Protein AF-A0A932GIT2-F1 (afdb_monomer)

Radius of gyration: 21.97 Å; Cα contacts (8 Å, |Δi|>4): 22; chains: 1; bounding box: 54×18×46 Å

Mean predicted aligned error: 4.95 Å

Nearest PDB structures (foldseek):
  3ip4-assembly1_C  TM=9.537E-01  e=5.934E-07  Staphylococcus aureus subsp. aureus Mu50
  2g5i-assembly1_C  TM=9.592E-01  e=3.117E-06  Staphylococcus aureus
  4wj3-assembly2_I  TM=9.210E-01  e=1.494E-04  Pseudomonas aeruginosa PAO1
  3al0-assembly1_C  TM=8.557E-01  e=6.239E-03  Thermotoga maritima MSB8
  5cuy-assembly1_B  TM=3.850E-01  e=7.345E-01  Trypanosoma brucei brucei TREU927

Sequence (82 aa):
MKITLKEVEHVARLARLALSDEEKEQMRSQLDRILGYIEKLNQLDTTAVEATSHVIPMTNVFREDAVIPSLPRDEALANAPD

pLDDT: mean 95.43, std 3.86, range [70.44, 98.19]

Secondary structure (DSSP, 8-state):
-PPPHHHHHHHHHHTT----HHHHHHHHHHHHHHHHHHGGGGGS--TT----S-SS------------PPPPHHHHHTT---

Solvent-accessible surface area (backbone atoms only — not comparable to full-atom values): 5545 Å² total; per-residue (Å²): 116,84,65,48,66,68,56,48,53,51,50,29,57,75,70,73,51,88,70,55,75,68,51,45,55,51,46,32,57,52,50,31,55,51,51,51,57,56,54,61,60,73,78,57,89,53,92,91,57,82,85,81,88,63,97,61,97,77,74,87,88,77,76,80,98,67,91,69,89,72,79,54,68,68,69,71,48,68,80,51,95,120

Foldseek 3Di:
DADDLVNLVVVCVVVVHDDDPVRSVVVSVVVRVVVVVVCVVVVDDCVVPDDDPDPDDDDDPDDDPDDDDDDDPCVVCVPPPD

Structure (mmCIF, N/CA/C/O backbone):
data_AF-A0A932GIT2-F1
#
_entry.id   AF-A0A932GIT2-F1
#
loop_
_atom_site.group_PDB
_atom_site.id
_atom_site.type_symbol
_atom_site.label_atom_id
_atom_site.label_alt_id
_atom_site.label_comp_id
_atom_site.label_asym_id
_atom_site.label_entity_id
_atom_site.label_seq_id
_atom_site.pdbx_PDB_ins_code
_atom_site.Cartn_x
_atom_site.Cartn_y
_atom_site.Cartn_z
_atom_site.occupancy
_atom_site.B_iso_or_equiv
_atom_site.auth_seq_id
_atom_site.auth_comp_id
_atom_site.auth_asym_id
_atom_site.auth_atom_id
_atom_site.pdbx_PDB_model_num
ATOM 1 N N . MET A 1 1 ? -20.372 -1.141 5.072 1.00 70.44 1 MET A N 1
ATOM 2 C CA . MET A 1 1 ? -19.518 -2.132 5.755 1.00 70.44 1 MET A CA 1
ATOM 3 C C . MET A 1 1 ? -18.735 -1.371 6.800 1.00 70.44 1 MET A C 1
ATOM 5 O O . MET A 1 1 ? -18.213 -0.320 6.457 1.00 70.44 1 MET A O 1
ATOM 9 N N . LYS A 1 2 ? -18.707 -1.834 8.056 1.00 82.31 2 LYS A N 1
ATOM 10 C CA . LYS A 1 2 ? -17.972 -1.138 9.121 1.00 82.31 2 LYS A CA 1
ATOM 11 C C . LYS A 1 2 ? -16.643 -1.816 9.400 1.00 82.31 2 LYS A C 1
ATOM 13 O O . LYS A 1 2 ? -16.642 -3.016 9.657 1.00 82.31 2 LYS A O 1
ATOM 18 N N . ILE A 1 3 ? -15.557 -1.046 9.377 1.00 92.81 3 ILE A N 1
ATOM 19 C CA . ILE A 1 3 ? -14.212 -1.552 9.674 1.00 92.81 3 ILE A CA 1
ATOM 20 C C . ILE A 1 3 ? -13.934 -1.540 11.183 1.00 92.81 3 ILE A C 1
ATOM 22 O O . ILE A 1 3 ? -14.272 -0.602 11.913 1.00 92.81 3 ILE A O 1
ATOM 26 N N . THR A 1 4 ? -13.310 -2.606 11.659 1.00 95.69 4 THR A N 1
ATOM 27 C CA . THR A 1 4 ? -12.901 -2.808 13.049 1.00 95.69 4 THR A CA 1
ATOM 28 C C . THR A 1 4 ? -11.465 -2.346 13.277 1.00 95.69 4 THR A C 1
ATOM 30 O O . THR A 1 4 ? -10.645 -2.313 12.362 1.00 95.69 4 THR A O 1
ATOM 33 N N . LEU A 1 5 ? -11.118 -2.045 14.531 1.00 95.56 5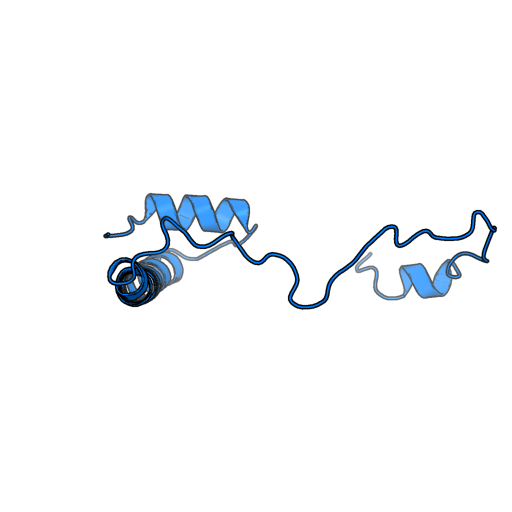 LEU A N 1
ATOM 34 C CA . LEU A 1 5 ? -9.746 -1.672 14.894 1.00 95.56 5 LEU A CA 1
ATOM 35 C C . LEU A 1 5 ? -8.736 -2.780 14.538 1.00 95.56 5 LEU A C 1
ATOM 37 O O . LEU A 1 5 ? -7.655 -2.503 14.033 1.00 95.56 5 LEU A O 1
ATOM 41 N N . LYS A 1 6 ? -9.128 -4.049 14.709 1.00 96.56 6 LYS A N 1
ATOM 42 C CA . LYS A 1 6 ? -8.301 -5.213 14.361 1.00 96.56 6 LYS A CA 1
ATOM 43 C C . LYS A 1 6 ? -7.991 -5.286 12.862 1.00 96.56 6 LYS A C 1
ATOM 45 O O . LYS A 1 6 ? -6.900 -5.702 12.481 1.00 96.56 6 LYS A O 1
ATOM 50 N N . GLU A 1 7 ? -8.935 -4.895 12.007 1.00 96.50 7 GLU A N 1
ATOM 51 C CA . GLU A 1 7 ? -8.709 -4.818 10.559 1.00 96.50 7 GLU A CA 1
ATOM 52 C C . GLU A 1 7 ? -7.747 -3.679 10.207 1.00 96.50 7 GLU A C 1
ATOM 54 O O . GLU A 1 7 ? -6.856 -3.882 9.385 1.00 96.50 7 GLU A O 1
ATOM 59 N N . VAL A 1 8 ? -7.850 -2.528 10.882 1.00 97.12 8 VAL A N 1
ATOM 60 C CA . VAL A 1 8 ? -6.881 -1.427 10.734 1.00 97.12 8 VAL A CA 1
ATOM 61 C C . VAL A 1 8 ? -5.473 -1.893 11.104 1.00 97.12 8 VAL A C 1
ATOM 63 O O . VAL A 1 8 ? -4.543 -1.719 10.320 1.00 97.12 8 VAL A O 1
ATOM 66 N N . GLU A 1 9 ? -5.310 -2.555 12.251 1.00 97.38 9 GLU A N 1
ATOM 67 C CA . GLU A 1 9 ? -4.018 -3.102 12.685 1.00 97.38 9 GLU A CA 1
ATOM 68 C C . GLU A 1 9 ? -3.478 -4.158 11.712 1.00 97.38 9 GLU A C 1
ATOM 70 O O . GLU A 1 9 ? -2.282 -4.193 11.405 1.00 97.38 9 GLU A O 1
ATOM 75 N N . HIS A 1 10 ? -4.360 -5.009 11.184 1.00 97.44 10 HIS A N 1
ATOM 76 C CA . HIS A 1 10 ? -3.983 -6.018 10.206 1.00 97.44 10 HIS A CA 1
ATOM 77 C C . HIS A 1 10 ? -3.426 -5.386 8.925 1.00 97.44 10 HIS A C 1
ATOM 79 O O . HIS A 1 10 ? -2.363 -5.802 8.454 1.00 97.44 10 HIS A O 1
ATOM 85 N N . VAL A 1 11 ? -4.116 -4.379 8.386 1.00 96.75 11 VAL A N 1
ATOM 86 C CA . VAL A 1 11 ? -3.704 -3.668 7.170 1.00 96.75 11 VAL A CA 1
ATOM 87 C C . VAL A 1 11 ? -2.441 -2.844 7.419 1.00 96.75 11 VAL A C 1
ATOM 89 O O . VAL A 1 11 ? -1.518 -2.908 6.608 1.00 96.75 11 VAL A O 1
ATOM 92 N N . ALA A 1 12 ? -2.330 -2.158 8.559 1.00 97.62 12 ALA A N 1
ATOM 93 C CA . ALA A 1 12 ? -1.126 -1.413 8.931 1.00 97.62 12 ALA A CA 1
ATOM 94 C C . ALA A 1 12 ? 0.115 -2.321 8.953 1.00 97.62 12 ALA A C 1
ATOM 96 O O . ALA A 1 12 ? 1.149 -1.992 8.371 1.00 97.62 12 ALA A O 1
ATOM 97 N N . ARG A 1 13 ? -0.007 -3.533 9.510 1.00 97.75 13 ARG A N 1
ATOM 98 C CA . ARG A 1 13 ? 1.069 -4.536 9.501 1.00 97.75 13 ARG A CA 1
ATOM 99 C C . ARG A 1 13 ? 1.444 -4.991 8.085 1.00 97.75 13 ARG A C 1
ATOM 101 O O . ARG A 1 13 ? 2.632 -5.184 7.804 1.00 97.75 13 ARG A O 1
ATOM 108 N N . LEU A 1 14 ? 0.463 -5.185 7.198 1.00 98.19 14 LEU A N 1
ATOM 109 C CA . LEU A 1 14 ? 0.718 -5.516 5.788 1.00 98.19 14 LEU A CA 1
ATOM 110 C C . LEU A 1 14 ? 1.477 -4.383 5.083 1.00 98.19 14 LEU A C 1
ATOM 112 O O . LEU A 1 14 ? 2.424 -4.659 4.353 1.00 98.19 14 LEU A O 1
ATOM 116 N N . ALA A 1 15 ? 1.122 -3.133 5.382 1.00 98.12 15 ALA A N 1
ATOM 117 C CA . ALA A 1 15 ? 1.748 -1.929 4.840 1.00 98.12 15 ALA A CA 1
ATOM 118 C C . ALA A 1 15 ? 3.047 -1.502 5.554 1.00 98.12 15 ALA A C 1
ATOM 120 O O . ALA A 1 15 ? 3.645 -0.505 5.164 1.00 98.12 15 ALA A O 1
ATOM 121 N N . ARG A 1 16 ? 3.496 -2.238 6.586 1.00 97.81 16 ARG A N 1
ATOM 122 C CA . ARG A 1 16 ? 4.669 -1.899 7.422 1.00 97.81 16 ARG A CA 1
ATOM 123 C C . ARG A 1 16 ? 4.568 -0.527 8.105 1.00 97.81 16 ARG A C 1
ATOM 125 O O . ARG A 1 16 ? 5.572 0.148 8.300 1.00 97.81 16 ARG A O 1
ATOM 132 N N . LEU A 1 17 ? 3.361 -0.148 8.515 1.00 97.94 17 LEU A N 1
ATOM 133 C CA . LEU A 1 17 ? 3.090 1.076 9.263 1.00 97.94 17 LEU A CA 1
ATOM 134 C C . LEU A 1 17 ? 2.952 0.771 10.757 1.00 97.94 17 LEU A C 1
ATOM 136 O O . LEU A 1 17 ? 2.144 -0.071 11.153 1.00 97.94 17 LEU A O 1
ATOM 140 N N . ALA A 1 18 ? 3.730 1.472 11.581 1.00 97.38 18 ALA A N 1
ATOM 141 C CA . ALA A 1 18 ? 3.522 1.533 13.022 1.00 97.38 18 ALA A CA 1
ATOM 142 C C . ALA A 1 18 ? 2.627 2.739 13.324 1.00 97.38 18 ALA A C 1
ATOM 144 O O . ALA A 1 18 ? 2.970 3.852 12.942 1.00 97.38 18 ALA A O 1
ATOM 145 N N . LEU A 1 19 ? 1.486 2.497 13.968 1.00 96.81 19 LEU A N 1
ATOM 146 C CA . LEU A 1 19 ? 0.503 3.524 14.314 1.00 96.81 19 LEU A CA 1
ATOM 147 C C . LEU A 1 19 ? 0.329 3.571 15.831 1.00 96.81 19 LEU A C 1
ATOM 149 O O . LEU A 1 19 ? 0.247 2.511 16.467 1.00 96.81 19 LEU A O 1
ATOM 153 N N . SER A 1 20 ? 0.236 4.775 16.391 1.00 97.94 20 SER A N 1
ATOM 154 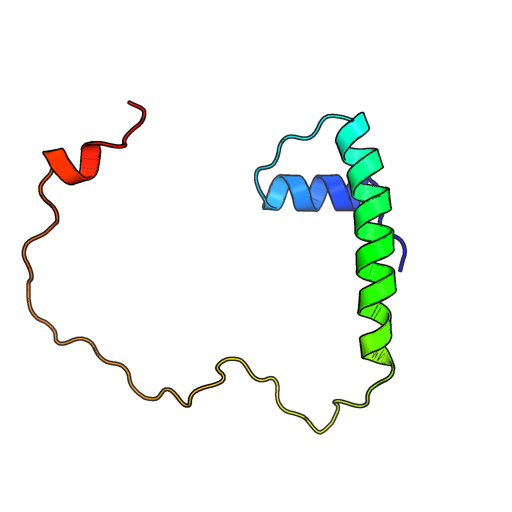C CA . SER A 1 20 ? -0.199 4.974 17.776 1.00 97.94 20 SER A CA 1
ATOM 155 C C . SER A 1 20 ? -1.665 4.562 17.950 1.00 97.94 20 SER A C 1
ATOM 157 O O . SER A 1 20 ? -2.406 4.406 16.976 1.00 97.94 20 SER A O 1
ATOM 159 N N . ASP A 1 21 ? -2.118 4.383 19.188 1.00 96.62 21 ASP A N 1
ATOM 160 C CA . ASP A 1 21 ? -3.511 3.999 19.437 1.00 96.62 21 ASP A CA 1
ATOM 161 C C . ASP A 1 21 ? -4.500 5.100 19.011 1.00 96.62 21 ASP A C 1
ATOM 163 O O . ASP A 1 21 ? -5.571 4.800 18.475 1.00 96.62 21 ASP A O 1
ATOM 167 N N . GLU A 1 22 ? -4.112 6.371 19.139 1.00 97.19 22 GLU A N 1
ATOM 168 C CA . GLU A 1 22 ? -4.875 7.515 18.632 1.00 97.19 22 GLU A CA 1
ATOM 169 C C . GLU A 1 22 ? -4.966 7.494 17.100 1.00 97.19 22 GLU A C 1
ATOM 171 O O . GLU A 1 22 ? -6.048 7.676 16.534 1.00 97.19 22 GLU A O 1
ATOM 176 N N . GLU A 1 23 ? -3.848 7.220 16.419 1.00 97.94 23 GLU A N 1
ATOM 177 C CA . GLU A 1 23 ? -3.801 7.127 14.959 1.00 97.94 23 GLU A CA 1
ATOM 178 C C . GLU A 1 23 ? -4.634 5.956 14.436 1.00 97.94 23 GLU A C 1
ATOM 180 O O . GLU A 1 23 ? -5.314 6.097 13.419 1.00 97.94 23 GLU A O 1
ATOM 185 N N . LYS A 1 24 ? -4.641 4.810 15.130 1.00 97.44 24 LYS A N 1
ATOM 186 C CA . LYS A 1 24 ? -5.484 3.665 14.756 1.00 97.44 24 LYS A CA 1
ATOM 187 C C . LYS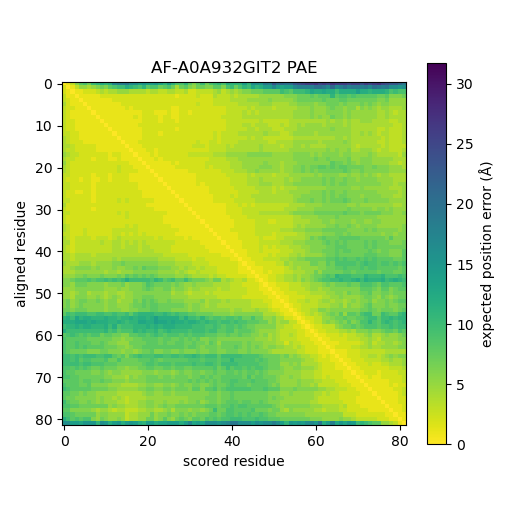 A 1 24 ? -6.966 4.024 14.802 1.00 97.44 24 LYS A C 1
ATOM 189 O O . LYS A 1 24 ? -7.704 3.678 13.879 1.00 97.44 24 LYS A O 1
ATOM 194 N N . GLU A 1 25 ? -7.409 4.724 15.843 1.00 96.81 25 GLU A N 1
ATOM 195 C CA . GLU A 1 25 ? -8.816 5.109 15.988 1.00 96.81 25 GLU A CA 1
ATOM 196 C C . GLU A 1 25 ? -9.220 6.176 14.962 1.00 96.81 25 GLU A C 1
ATOM 198 O O . GLU A 1 25 ? -10.288 6.094 14.341 1.00 96.81 25 GLU A O 1
ATOM 203 N N . GLN A 1 26 ? -8.331 7.136 14.700 1.00 97.19 26 GLN A N 1
ATOM 204 C CA . GLN A 1 26 ? -8.516 8.103 13.624 1.00 97.19 26 GLN A CA 1
ATOM 205 C C . GLN A 1 26 ? -8.613 7.404 12.260 1.00 97.19 26 GLN A C 1
ATOM 207 O O . GLN A 1 26 ? -9.548 7.662 11.495 1.00 97.19 26 GLN A O 1
ATOM 212 N N . MET A 1 27 ? -7.682 6.495 11.967 1.00 96.94 27 MET A N 1
ATOM 213 C CA . MET A 1 27 ? -7.639 5.737 10.719 1.00 96.94 27 MET A CA 1
ATOM 214 C C . MET A 1 27 ? -8.894 4.880 10.551 1.00 96.94 27 MET A C 1
ATOM 216 O O . MET A 1 27 ? -9.468 4.846 9.466 1.00 96.94 27 MET A O 1
ATOM 220 N N . ARG A 1 28 ? -9.386 4.254 11.627 1.00 96.56 28 ARG A N 1
ATOM 221 C CA . ARG A 1 28 ? -10.648 3.502 11.627 1.00 96.56 28 ARG A CA 1
ATOM 222 C C . ARG A 1 28 ? -11.806 4.366 11.131 1.00 96.56 28 ARG A C 1
ATOM 224 O O . ARG A 1 28 ? -12.515 3.962 10.215 1.00 96.56 28 ARG A O 1
ATOM 231 N N . SER A 1 29 ? -11.976 5.563 11.694 1.00 95.94 29 SER A N 1
ATOM 232 C CA . SER A 1 29 ? -13.037 6.502 11.298 1.00 95.94 29 SER A CA 1
ATOM 233 C C . SER A 1 29 ? -12.892 6.976 9.846 1.00 95.9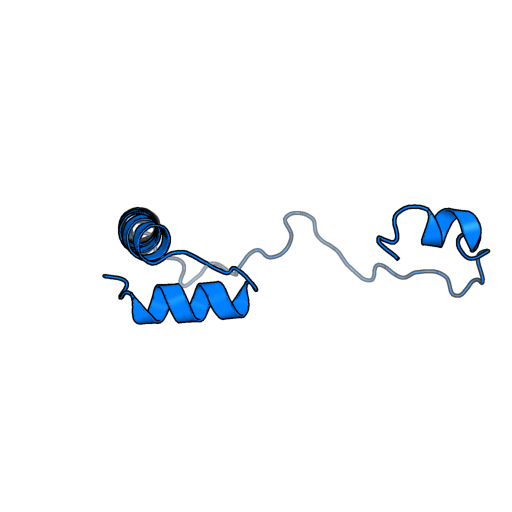4 29 SER A C 1
ATOM 235 O O . SER A 1 29 ? -13.869 7.049 9.098 1.00 95.94 29 SER A O 1
ATOM 237 N N . GLN A 1 30 ? -11.664 7.275 9.418 1.00 96.69 30 GLN A N 1
ATOM 238 C 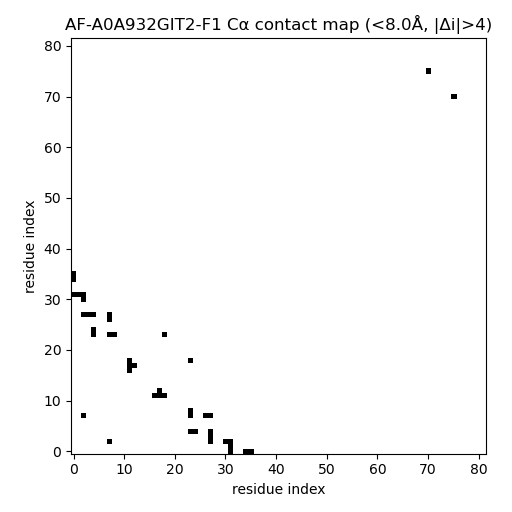CA . GLN A 1 30 ? -11.389 7.721 8.053 1.00 96.69 30 GLN A CA 1
ATOM 239 C C . GLN A 1 30 ? -11.649 6.613 7.024 1.00 96.69 30 GLN A C 1
ATOM 241 O O . GLN A 1 30 ? -12.324 6.859 6.024 1.00 96.69 30 GLN A O 1
ATOM 246 N N . LEU A 1 31 ? -11.180 5.392 7.287 1.00 96.31 31 LEU A N 1
ATOM 247 C CA . LEU A 1 31 ? -11.410 4.236 6.423 1.00 96.31 31 LEU A CA 1
ATOM 248 C C . LEU A 1 31 ? -12.892 3.861 6.359 1.00 96.31 31 LEU A C 1
ATOM 250 O O . LEU A 1 31 ? -13.374 3.563 5.271 1.00 96.31 31 LEU A O 1
ATOM 254 N N . ASP A 1 32 ? -13.636 3.955 7.465 1.00 95.31 32 ASP A N 1
ATOM 255 C CA . ASP A 1 32 ? -15.089 3.723 7.476 1.00 95.31 32 ASP A CA 1
ATOM 256 C C . ASP A 1 32 ? -15.813 4.664 6.496 1.00 95.31 32 ASP A C 1
ATOM 258 O O . ASP A 1 32 ? -16.640 4.237 5.688 1.00 95.31 32 ASP A O 1
ATOM 262 N N . ARG A 1 33 ? -15.430 5.949 6.488 1.00 96.00 33 ARG A N 1
ATOM 263 C CA . ARG A 1 33 ? -15.970 6.949 5.551 1.00 96.00 33 ARG A CA 1
ATOM 264 C C . ARG A 1 33 ? -15.582 6.663 4.102 1.00 96.00 33 ARG A C 1
ATOM 266 O O . ARG A 1 33 ? -16.416 6.829 3.214 1.00 96.00 33 ARG A O 1
ATOM 273 N N . ILE A 1 34 ? -14.334 6.264 3.854 1.00 96.25 34 ILE A N 1
ATOM 274 C CA . ILE A 1 34 ? -13.840 5.955 2.504 1.00 96.25 34 ILE A CA 1
ATOM 275 C C . ILE A 1 34 ? -14.545 4.715 1.950 1.00 96.25 34 ILE A C 1
ATOM 277 O O . ILE A 1 34 ? -15.078 4.766 0.844 1.00 96.25 34 ILE A O 1
ATOM 281 N N . LEU A 1 35 ? -14.612 3.630 2.724 1.00 95.50 35 LEU A N 1
ATOM 28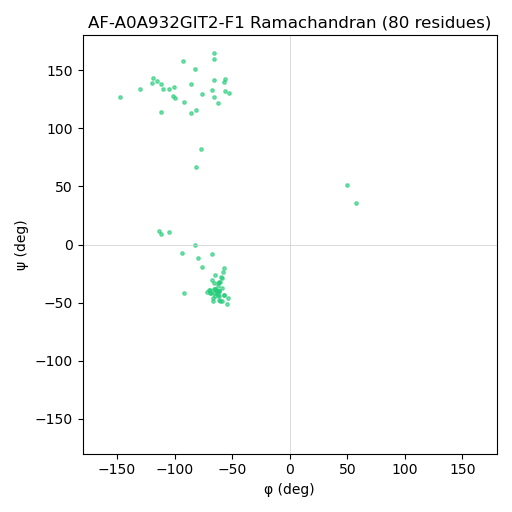2 C CA . LEU A 1 35 ? -15.295 2.399 2.324 1.00 95.50 35 LEU A CA 1
ATOM 283 C C . LEU A 1 35 ? -16.787 2.650 2.096 1.00 95.50 35 LEU A C 1
ATOM 285 O O . LEU A 1 35 ? -17.315 2.244 1.066 1.00 95.50 35 LEU A O 1
ATOM 289 N N . GLY A 1 36 ? -17.444 3.403 2.983 1.00 95.25 36 GLY A N 1
ATOM 290 C CA . GLY A 1 36 ? -18.837 3.810 2.786 1.00 95.25 36 GLY A CA 1
ATOM 291 C C . GLY A 1 36 ? -19.053 4.651 1.520 1.00 95.25 36 GLY A C 1
ATOM 292 O O . GLY A 1 36 ? -20.096 4.553 0.879 1.00 95.25 36 GLY A O 1
ATOM 293 N N . TYR A 1 37 ? -18.070 5.455 1.106 1.00 96.31 37 TYR A N 1
ATOM 294 C CA . TYR A 1 37 ? -18.141 6.167 -0.171 1.00 96.31 37 TYR A CA 1
ATOM 295 C C . TYR A 1 37 ? -17.963 5.226 -1.372 1.00 96.31 37 TYR A C 1
ATOM 297 O O . TYR A 1 37 ? -18.690 5.359 -2.358 1.00 96.31 37 TYR A O 1
ATOM 305 N N . ILE A 1 38 ? -17.042 4.261 -1.278 1.00 96.12 38 ILE A N 1
ATOM 306 C CA . ILE A 1 38 ? -16.785 3.247 -2.315 1.00 96.12 38 ILE A CA 1
ATOM 307 C C . ILE A 1 38 ? -18.024 2.377 -2.567 1.00 96.12 38 ILE A C 1
ATOM 309 O O . ILE A 1 38 ? -18.274 1.999 -3.708 1.00 96.12 38 ILE A O 1
ATOM 313 N N . GLU A 1 39 ? -18.857 2.128 -1.552 1.00 94.88 39 GLU A N 1
ATOM 314 C CA . GLU A 1 39 ? -20.102 1.355 -1.700 1.00 94.88 39 GLU A CA 1
ATOM 315 C C . GLU A 1 39 ? -21.072 1.917 -2.748 1.00 94.88 39 GLU A C 1
ATOM 317 O O . GLU A 1 39 ? -21.900 1.169 -3.266 1.00 94.88 39 GLU A O 1
ATOM 322 N N . LYS A 1 40 ? -20.952 3.196 -3.132 1.00 95.88 40 LYS A N 1
ATOM 323 C CA . LYS A 1 40 ? -21.728 3.768 -4.244 1.00 95.88 40 LYS A CA 1
ATOM 324 C C . LYS A 1 40 ? -21.496 3.036 -5.567 1.00 95.88 40 LYS A C 1
ATOM 326 O O . LYS A 1 40 ? -22.404 2.994 -6.390 1.00 95.88 40 LYS A O 1
ATOM 331 N N . LEU A 1 41 ? -20.319 2.439 -5.764 1.00 95.50 41 LEU A N 1
ATOM 332 C CA . LEU A 1 41 ? -19.996 1.686 -6.977 1.00 95.50 41 LEU A CA 1
ATOM 333 C C . LEU A 1 41 ? -20.867 0.430 -7.135 1.00 95.50 41 LEU A C 1
ATOM 335 O O . LEU A 1 41 ? -21.143 0.037 -8.263 1.00 95.50 41 LEU A O 1
ATOM 339 N N . ASN A 1 42 ? -21.385 -0.139 -6.037 1.00 94.94 42 ASN A N 1
ATOM 340 C CA . ASN A 1 42 ? -22.277 -1.307 -6.072 1.00 94.94 42 ASN A CA 1
ATOM 341 C C . ASN A 1 42 ? -23.656 -1.008 -6.696 1.00 94.94 42 ASN A C 1
ATOM 343 O O . ASN A 1 42 ? -24.454 -1.920 -6.877 1.00 94.94 42 ASN A O 1
ATOM 347 N N . GLN A 1 43 ? -23.967 0.261 -6.985 1.00 96.19 43 GLN A N 1
ATOM 348 C CA . GLN A 1 43 ? -25.218 0.669 -7.638 1.00 96.19 43 GLN A CA 1
ATOM 349 C C . GLN A 1 43 ? -25.191 0.452 -9.158 1.00 96.19 43 GLN A C 1
ATOM 351 O O . GLN A 1 43 ? -26.225 0.582 -9.811 1.00 96.19 43 GLN A O 1
ATOM 356 N N . LEU A 1 44 ? -24.017 0.164 -9.725 1.00 95.88 44 LEU A N 1
ATOM 357 C CA . LEU A 1 44 ? -23.819 -0.049 -11.153 1.00 95.88 44 LEU A CA 1
ATOM 358 C C . LEU A 1 44 ? -23.741 -1.552 -11.448 1.00 95.88 44 LEU A C 1
ATOM 360 O O . LEU A 1 44 ? -23.051 -2.286 -10.745 1.00 95.88 44 LEU A O 1
ATOM 364 N N . ASP A 1 45 ? -24.423 -2.004 -12.502 1.00 96.25 45 ASP A N 1
ATOM 365 C CA . ASP A 1 45 ? -24.306 -3.378 -12.997 1.00 96.25 45 ASP A CA 1
ATOM 366 C C . ASP A 1 45 ? -23.064 -3.512 -13.888 1.00 96.25 45 ASP A C 1
ATOM 368 O O . ASP A 1 45 ? -22.965 -2.885 -14.944 1.00 96.25 45 ASP A O 1
ATOM 372 N N . THR A 1 46 ? -22.108 -4.327 -13.445 1.00 96.25 46 THR A N 1
ATOM 373 C CA . THR A 1 46 ? -20.860 -4.622 -14.160 1.00 96.25 46 THR A CA 1
ATOM 374 C C . THR A 1 46 ? -20.767 -6.080 -14.613 1.00 96.25 46 THR A C 1
ATOM 376 O O . THR A 1 46 ? -19.706 -6.508 -15.056 1.00 96.25 46 THR A O 1
ATOM 379 N N . THR A 1 47 ? -21.860 -6.855 -14.557 1.00 96.31 47 THR A N 1
ATOM 380 C CA . THR A 1 47 ? -21.853 -8.300 -14.872 1.00 96.31 47 THR A CA 1
ATOM 381 C C . THR A 1 47 ? -21.395 -8.633 -16.295 1.00 96.31 47 THR A C 1
ATOM 383 O O . THR A 1 47 ? -20.838 -9.704 -16.518 1.00 96.31 47 THR A O 1
ATOM 386 N N . ALA A 1 48 ? -21.596 -7.718 -17.245 1.00 96.00 48 ALA A N 1
ATOM 387 C CA . ALA A 1 48 ? -21.176 -7.857 -18.641 1.00 96.00 48 ALA A CA 1
ATOM 388 C C . ALA A 1 48 ? -19.937 -7.011 -19.002 1.00 96.00 48 ALA A C 1
ATOM 390 O O . ALA A 1 48 ? -19.633 -6.842 -20.183 1.00 96.00 48 ALA A O 1
ATOM 391 N N . VAL A 1 49 ? -19.248 -6.434 -18.010 1.00 94.94 49 VAL A N 1
ATOM 392 C CA . VAL A 1 49 ? -18.104 -5.537 -18.222 1.00 94.94 49 VAL A CA 1
ATOM 393 C C . VAL A 1 49 ? -16.825 -6.211 -17.741 1.00 94.94 49 VAL A C 1
ATOM 395 O O . VAL A 1 49 ? -16.628 -6.426 -16.548 1.00 94.94 49 VAL A O 1
ATOM 398 N N . GLU A 1 50 ? -15.925 -6.497 -18.678 1.00 94.06 50 GLU A N 1
ATOM 399 C CA . GLU A 1 50 ? -14.592 -7.013 -18.365 1.00 94.06 50 GLU A CA 1
ATOM 400 C C . GLU A 1 50 ? -13.755 -5.979 -17.598 1.00 94.06 50 GLU A C 1
ATOM 402 O O . GLU A 1 50 ? -13.773 -4.776 -17.887 1.00 94.06 50 GLU A O 1
ATOM 407 N N . ALA A 1 51 ? -12.977 -6.449 -16.621 1.00 94.56 51 ALA A N 1
ATOM 408 C CA . ALA A 1 51 ? -12.123 -5.582 -15.821 1.00 94.56 51 ALA A CA 1
ATOM 409 C C . ALA A 1 51 ? -11.009 -4.960 -16.681 1.00 94.56 51 ALA A C 1
ATOM 411 O O . ALA A 1 51 ? -10.227 -5.654 -17.331 1.00 94.56 51 ALA A O 1
ATOM 412 N N . THR A 1 52 ? -10.890 -3.632 -16.647 1.00 93.81 52 THR A N 1
ATOM 413 C CA . THR A 1 52 ? -9.823 -2.917 -17.362 1.00 93.81 52 THR A CA 1
ATOM 414 C C . THR A 1 52 ? -8.561 -2.852 -16.502 1.00 93.81 52 THR A C 1
ATOM 416 O O . THR A 1 52 ? -8.549 -2.178 -15.475 1.00 93.81 52 THR A O 1
ATOM 419 N N . SER A 1 53 ? -7.489 -3.533 -16.923 1.00 93.00 53 SER A N 1
ATOM 420 C CA . SER A 1 53 ? -6.184 -3.508 -16.236 1.00 93.00 53 SER A CA 1
ATOM 421 C C . SER A 1 53 ? -5.245 -2.421 -16.767 1.00 93.00 53 SER A C 1
ATOM 423 O O . SER A 1 53 ? -4.582 -1.740 -15.991 1.00 93.00 53 SER A O 1
ATOM 425 N N . HIS A 1 54 ? -5.208 -2.242 -18.088 1.00 93.75 54 HIS A N 1
ATOM 426 C CA . HIS A 1 54 ? -4.403 -1.241 -18.781 1.00 93.75 54 HIS A CA 1
ATOM 427 C C . HIS A 1 54 ? -5.302 -0.491 -19.760 1.00 93.75 54 HIS A C 1
ATOM 429 O O . HIS A 1 54 ? -6.064 -1.101 -20.506 1.00 93.75 54 HIS A O 1
ATOM 435 N N . VAL A 1 55 ? -5.208 0.838 -19.765 1.00 94.38 55 VAL A N 1
ATOM 436 C CA . VAL A 1 55 ? -5.999 1.697 -20.667 1.00 94.38 55 VAL A CA 1
ATOM 437 C C . VAL A 1 55 ? -5.474 1.692 -22.105 1.00 94.38 55 VAL A C 1
ATOM 439 O O . VAL A 1 55 ? -6.201 2.047 -23.027 1.00 94.38 55 VAL A O 1
ATOM 442 N N . ILE A 1 56 ? -4.218 1.286 -22.299 1.00 93.62 56 ILE A N 1
ATOM 443 C CA . ILE A 1 56 ? -3.581 1.144 -23.608 1.00 93.62 56 ILE A CA 1
ATOM 444 C C . ILE A 1 56 ? -3.383 -0.352 -23.870 1.00 93.62 56 ILE A C 1
ATOM 446 O O . ILE A 1 56 ? -2.889 -1.053 -22.981 1.00 93.62 56 ILE A O 1
ATOM 450 N N . PRO A 1 57 ? -3.726 -0.857 -25.067 1.00 88.06 57 PRO A N 1
ATOM 451 C CA . PRO A 1 57 ? -3.454 -2.241 -25.422 1.00 88.06 57 PRO A CA 1
ATOM 452 C C . PRO A 1 57 ? -1.943 -2.491 -25.430 1.00 88.06 57 PRO A C 1
ATOM 454 O O . PRO A 1 57 ? -1.193 -1.841 -26.157 1.00 88.06 57 PRO A O 1
ATOM 457 N N . MET A 1 58 ? -1.499 -3.448 -24.619 1.00 89.25 58 MET A N 1
ATOM 458 C CA . MET A 1 58 ? -0.114 -3.911 -24.584 1.00 89.25 58 MET A CA 1
ATOM 459 C C . MET A 1 58 ? -0.057 -5.339 -25.113 1.00 89.25 58 MET A C 1
ATOM 461 O O . MET A 1 58 ? -0.905 -6.173 -24.802 1.00 89.25 58 MET A O 1
ATOM 465 N N . THR A 1 59 ? 0.942 -5.643 -25.931 1.00 92.88 59 THR A N 1
ATOM 466 C CA . THR A 1 59 ? 1.151 -6.992 -26.460 1.00 92.88 59 THR A CA 1
ATOM 467 C C . THR A 1 59 ? 2.642 -7.204 -26.638 1.00 92.88 59 THR A C 1
ATOM 469 O O . THR A 1 59 ? 3.292 -6.394 -27.288 1.00 92.88 59 THR A O 1
ATOM 472 N N . ASN A 1 60 ? 3.174 -8.289 -26.068 1.00 93.12 60 ASN A N 1
ATOM 473 C CA . ASN A 1 60 ? 4.526 -8.783 -26.345 1.00 93.12 60 ASN A CA 1
ATOM 474 C C . ASN A 1 60 ? 5.629 -7.710 -26.252 1.00 93.12 60 ASN A C 1
ATOM 476 O O . ASN A 1 60 ? 6.437 -7.550 -27.165 1.00 93.12 60 ASN A O 1
ATOM 480 N N . VAL A 1 61 ? 5.659 -6.963 -25.142 1.00 93.44 61 VAL A N 1
ATOM 481 C CA . VAL A 1 61 ? 6.688 -5.943 -24.887 1.00 93.44 61 VAL A CA 1
ATOM 482 C C .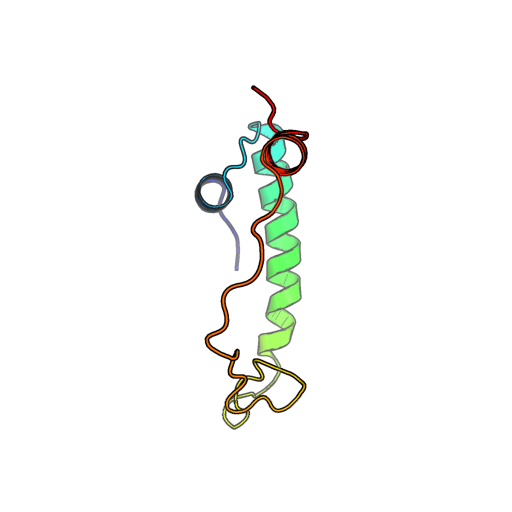 VAL A 1 61 ? 7.983 -6.633 -24.455 1.00 93.44 61 VAL A C 1
ATOM 484 O O . VAL A 1 61 ? 8.254 -6.800 -23.266 1.00 93.44 61 VAL A O 1
ATOM 487 N N . PHE A 1 62 ? 8.755 -7.100 -25.437 1.00 96.19 62 PHE A N 1
ATOM 488 C CA . PHE A 1 62 ? 10.039 -7.754 -25.211 1.00 96.19 62 PHE A CA 1
ATOM 489 C C . PHE A 1 62 ? 11.172 -6.743 -25.027 1.00 96.19 62 PHE A C 1
ATOM 491 O O . PHE A 1 62 ? 11.168 -5.650 -25.592 1.00 96.19 62 PHE A O 1
ATOM 498 N N . ARG A 1 63 ? 12.173 -7.157 -24.252 1.00 96.75 63 ARG A N 1
ATOM 499 C CA . ARG A 1 63 ? 13.479 -6.505 -24.158 1.00 96.75 63 ARG A CA 1
ATOM 500 C C . ARG A 1 63 ? 14.482 -7.360 -24.929 1.00 96.75 63 ARG A C 1
ATOM 502 O O . ARG A 1 63 ? 14.515 -8.569 -24.715 1.00 96.75 63 ARG A O 1
ATOM 509 N N . GLU A 1 64 ? 15.313 -6.729 -25.754 1.00 96.12 64 GLU A N 1
ATOM 510 C CA . GLU A 1 64 ? 16.460 -7.385 -26.395 1.00 96.12 64 GLU A CA 1
ATOM 511 C C . GLU A 1 64 ? 17.396 -7.999 -25.354 1.00 96.12 64 GLU A C 1
ATOM 513 O O . GLU A 1 64 ? 17.682 -7.379 -24.324 1.00 96.12 64 GLU A O 1
ATOM 518 N N . ASP A 1 65 ? 17.919 -9.191 -25.632 1.00 97.31 65 ASP A N 1
ATOM 519 C CA . ASP A 1 65 ? 18.875 -9.855 -24.748 1.00 97.31 65 ASP A CA 1
ATOM 520 C C . ASP A 1 65 ? 20.302 -9.326 -24.955 1.00 97.31 65 ASP A C 1
ATOM 522 O O . ASP A 1 65 ? 21.195 -10.002 -25.460 1.00 97.31 65 ASP A O 1
ATOM 526 N N . ALA A 1 66 ? 20.498 -8.059 -24.598 1.00 97.12 66 ALA A N 1
ATOM 527 C CA . ALA A 1 66 ? 21.782 -7.376 -24.659 1.00 97.12 66 ALA A CA 1
ATOM 528 C C . ALA A 1 66 ? 22.267 -6.997 -23.254 1.00 97.12 66 ALA A C 1
ATOM 530 O O . ALA A 1 66 ? 21.484 -6.558 -22.406 1.00 97.12 66 ALA A O 1
ATOM 531 N N . VAL A 1 67 ? 23.575 -7.136 -23.021 1.00 96.75 67 VAL A N 1
ATOM 532 C CA . VAL A 1 67 ? 24.232 -6.669 -21.793 1.00 96.75 67 VAL A CA 1
ATOM 533 C C . VAL A 1 67 ? 24.394 -5.152 -21.863 1.00 96.75 67 VAL A C 1
ATOM 535 O O . VAL A 1 67 ? 24.921 -4.620 -22.837 1.00 96.75 67 VAL A O 1
ATOM 538 N N . ILE A 1 68 ? 23.969 -4.461 -20.809 1.00 97.06 68 ILE A N 1
ATOM 539 C CA . ILE A 1 68 ? 24.113 -3.011 -20.638 1.00 97.06 68 ILE A CA 1
ATOM 540 C C . ILE A 1 68 ? 24.972 -2.786 -19.385 1.00 97.06 68 ILE A C 1
ATOM 542 O O . ILE A 1 68 ? 24.837 -3.567 -18.437 1.00 97.06 68 ILE A O 1
ATOM 546 N N . PRO A 1 69 ? 25.860 -1.773 -19.348 1.00 97.06 69 PRO A N 1
ATOM 547 C CA . PRO A 1 69 ? 26.598 -1.446 -18.133 1.00 97.06 69 PRO A CA 1
ATOM 548 C C . PRO A 1 69 ? 25.656 -1.250 -16.939 1.00 97.06 69 PRO A C 1
ATOM 550 O O . PRO A 1 69 ? 24.674 -0.512 -17.028 1.00 97.06 69 PRO A O 1
ATOM 553 N N . SER A 1 70 ? 25.959 -1.913 -15.823 1.00 97.56 70 SER A N 1
ATOM 554 C CA . SER A 1 70 ? 25.249 -1.705 -14.559 1.00 97.56 70 SER A CA 1
ATOM 555 C C . SER A 1 70 ? 25.497 -0.298 -14.011 1.00 97.56 70 SER A C 1
ATOM 557 O O . SER A 1 70 ? 26.509 0.332 -14.327 1.00 97.56 70 SER A O 1
ATOM 559 N N . LEU A 1 71 ? 24.604 0.165 -13.131 1.00 97.38 71 LEU A N 1
ATOM 560 C CA . LEU A 1 71 ? 24.797 1.408 -12.384 1.00 97.38 71 LEU A CA 1
ATOM 561 C C . LEU A 1 71 ? 26.128 1.352 -11.597 1.00 97.38 71 LEU A C 1
ATOM 563 O O . LEU A 1 71 ? 26.376 0.335 -10.935 1.00 97.38 71 LEU A O 1
ATOM 567 N N . PRO A 1 72 ? 26.990 2.390 -11.652 1.00 97.94 72 PRO A N 1
ATOM 568 C CA . PRO A 1 72 ? 28.235 2.417 -10.891 1.00 97.94 72 PRO A CA 1
ATOM 569 C C . PRO A 1 72 ? 27.981 2.224 -9.397 1.00 97.94 72 PRO A C 1
ATOM 571 O O . PRO A 1 72 ? 27.010 2.743 -8.852 1.00 97.94 72 PRO A O 1
ATOM 574 N N . ARG A 1 73 ? 28.872 1.489 -8.720 1.00 97.38 73 ARG A N 1
ATOM 575 C CA . ARG A 1 73 ? 28.718 1.155 -7.295 1.00 97.38 73 ARG A CA 1
ATOM 576 C C . ARG A 1 73 ? 28.500 2.397 -6.430 1.00 97.38 73 ARG A C 1
ATOM 578 O O . ARG A 1 73 ? 27.617 2.384 -5.579 1.00 97.38 73 ARG A O 1
ATOM 585 N N . ASP A 1 74 ? 29.295 3.439 -6.651 1.00 97.00 74 ASP A N 1
ATOM 586 C CA . ASP A 1 74 ? 29.249 4.651 -5.833 1.00 97.00 74 ASP A CA 1
ATOM 587 C C . ASP A 1 74 ? 27.913 5.391 -6.007 1.00 97.00 74 ASP A C 1
ATOM 589 O O . ASP A 1 74 ? 27.333 5.846 -5.027 1.00 97.00 74 ASP A O 1
ATOM 593 N N . GLU A 1 75 ? 27.365 5.428 -7.228 1.00 97.62 75 GLU A N 1
ATOM 594 C CA . GLU A 1 75 ? 26.036 5.995 -7.502 1.00 97.62 75 GLU A CA 1
ATOM 595 C C . GLU A 1 75 ? 24.913 5.139 -6.909 1.00 97.62 75 GLU A C 1
ATOM 597 O O . GLU A 1 75 ? 23.972 5.666 -6.317 1.00 97.62 75 GLU A O 1
ATOM 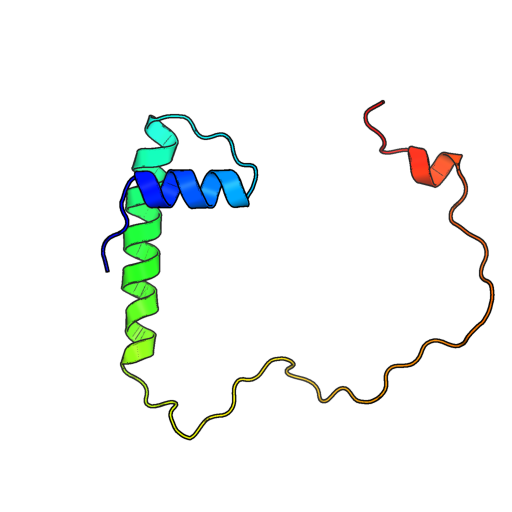602 N N . ALA A 1 76 ? 25.022 3.814 -7.025 1.00 97.19 76 ALA A N 1
ATOM 603 C CA . ALA A 1 76 ? 24.042 2.883 -6.475 1.00 97.19 76 ALA A CA 1
ATOM 604 C C . ALA A 1 76 ? 23.938 2.976 -4.943 1.00 97.19 76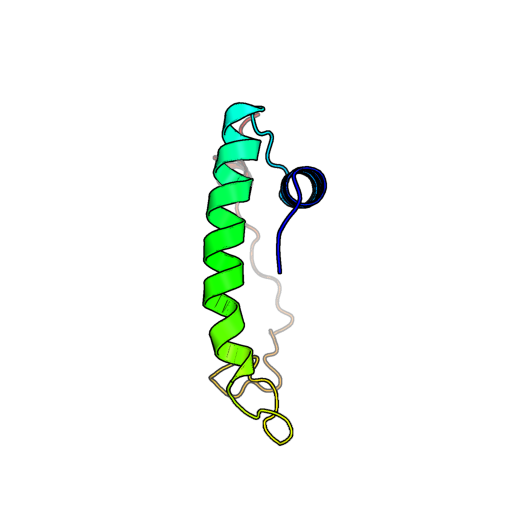 ALA A C 1
ATOM 606 O O . ALA A 1 76 ? 22.856 2.786 -4.389 1.00 97.19 76 ALA A O 1
ATOM 607 N N . LEU A 1 77 ? 25.049 3.278 -4.263 1.00 97.31 77 LEU A N 1
ATOM 608 C CA . LEU A 1 77 ? 25.124 3.393 -2.804 1.00 97.31 77 LEU A CA 1
ATOM 609 C C . LEU A 1 77 ? 24.927 4.822 -2.288 1.00 97.31 77 LEU A C 1
ATOM 611 O O . LEU A 1 77 ? 24.790 5.004 -1.084 1.00 97.31 77 LEU A O 1
ATOM 615 N N . ALA A 1 78 ? 24.858 5.829 -3.162 1.00 97.62 78 ALA A N 1
ATOM 616 C CA . ALA A 1 78 ? 24.813 7.236 -2.758 1.00 97.62 78 ALA A CA 1
ATOM 617 C C . ALA A 1 78 ? 23.632 7.600 -1.831 1.00 97.62 78 ALA A C 1
ATOM 619 O O . ALA A 1 78 ? 23.723 8.577 -1.094 1.00 97.62 78 ALA A O 1
ATOM 620 N N . ASN A 1 79 ? 22.536 6.830 -1.863 1.00 97.38 79 ASN A N 1
ATOM 621 C CA . ASN A 1 79 ? 21.353 7.019 -1.010 1.00 97.38 79 ASN A CA 1
ATOM 622 C C . ASN A 1 79 ? 21.154 5.891 0.020 1.00 97.38 79 ASN A C 1
ATOM 624 O O . ASN A 1 79 ? 20.091 5.815 0.640 1.00 97.38 79 ASN A O 1
ATOM 628 N N . ALA A 1 80 ? 22.122 4.981 0.172 1.00 96.69 80 ALA A N 1
ATOM 629 C CA . ALA A 1 80 ? 22.049 3.959 1.206 1.00 96.69 80 ALA A CA 1
ATOM 630 C C . ALA A 1 80 ? 22.176 4.628 2.591 1.00 96.69 80 ALA A C 1
ATOM 632 O O . ALA A 1 80 ? 23.040 5.488 2.763 1.00 96.69 80 ALA A O 1
ATOM 633 N N . PRO A 1 81 ? 21.308 4.290 3.562 1.00 94.69 81 PRO A N 1
ATOM 634 C CA . PRO A 1 81 ? 21.363 4.889 4.893 1.00 94.69 81 PRO A CA 1
ATOM 635 C C . PRO A 1 81 ? 22.623 4.496 5.682 1.00 94.69 81 PRO A C 1
ATOM 637 O O . PRO A 1 81 ? 23.095 5.319 6.459 1.00 94.69 81 PRO A O 1
ATOM 640 N N . ASP A 1 82 ? 23.158 3.291 5.447 1.00 83.75 82 ASP A N 1
ATOM 641 C CA . ASP A 1 82 ? 24.419 2.750 5.979 1.00 83.75 82 ASP A CA 1
ATOM 642 C C . ASP A 1 82 ? 25.159 1.951 4.888 1.00 83.75 82 ASP A C 1
ATOM 644 O O . ASP A 1 82 ? 24.466 1.275 4.082 1.00 83.75 82 ASP A O 1
#